Protein AF-A0A8J7PPL2-F1 (afdb_monomer)

Structure (mmCIF, N/CA/C/O backbone):
data_AF-A0A8J7PPL2-F1
#
_entry.id   AF-A0A8J7PPL2-F1
#
loop_
_atom_site.group_PDB
_atom_site.id
_atom_site.type_symbol
_atom_site.label_atom_id
_atom_site.label_alt_id
_atom_site.label_comp_id
_atom_site.label_asym_id
_atom_site.label_entity_id
_atom_site.label_seq_id
_atom_site.pdbx_PDB_ins_code
_atom_site.Cartn_x
_atom_site.Cartn_y
_atom_site.Cartn_z
_atom_site.occupancy
_atom_site.B_iso_or_equiv
_atom_site.auth_seq_id
_atom_site.auth_comp_id
_atom_site.auth_asym_id
_atom_site.auth_atom_id
_atom_site.pdbx_PDB_model_num
ATOM 1 N N . MET A 1 1 ? -1.731 50.097 10.998 1.00 39.66 1 MET A N 1
ATOM 2 C CA . MET A 1 1 ? -1.754 49.291 9.759 1.00 39.66 1 MET A CA 1
ATOM 3 C C . MET A 1 1 ? -0.751 48.169 9.920 1.00 39.66 1 MET A C 1
ATOM 5 O O . MET A 1 1 ? 0.443 48.421 9.910 1.00 39.66 1 MET A O 1
ATOM 9 N N . ASN A 1 2 ? -1.251 46.972 10.214 1.00 39.81 2 ASN A N 1
ATOM 10 C CA . ASN A 1 2 ? -0.456 45.777 10.461 1.00 39.81 2 ASN A CA 1
ATOM 11 C C . ASN A 1 2 ? -0.687 44.847 9.265 1.00 39.81 2 ASN A C 1
ATOM 13 O O . ASN A 1 2 ? -1.776 44.294 9.149 1.00 39.81 2 ASN A O 1
ATOM 17 N N . SER A 1 3 ? 0.290 44.729 8.367 1.00 39.91 3 SER A N 1
ATOM 18 C CA . SER A 1 3 ? 0.257 43.753 7.275 1.00 39.91 3 SER A CA 1
ATOM 19 C C . SER A 1 3 ? 1.580 42.994 7.260 1.00 39.91 3 SER A C 1
ATOM 21 O O . SER A 1 3 ? 2.599 43.520 6.823 1.00 39.91 3 SER A O 1
ATOM 23 N N . ALA A 1 4 ? 1.513 41.797 7.858 1.00 40.09 4 ALA A N 1
ATOM 24 C CA . ALA A 1 4 ? 2.283 40.568 7.616 1.00 40.09 4 ALA A CA 1
ATOM 25 C C . ALA A 1 4 ? 3.606 40.756 6.847 1.00 40.09 4 ALA A C 1
ATOM 27 O O . ALA A 1 4 ? 3.605 40.962 5.641 1.00 40.09 4 ALA A O 1
ATOM 28 N N . ARG A 1 5 ? 4.783 40.777 7.487 1.00 41.75 5 ARG A N 1
ATOM 29 C CA . ARG A 1 5 ? 5.524 39.616 8.033 1.00 41.75 5 ARG A CA 1
ATOM 30 C C . ARG A 1 5 ? 5.237 38.276 7.340 1.00 41.75 5 ARG A C 1
ATOM 32 O O . ARG A 1 5 ? 4.232 37.642 7.633 1.00 41.75 5 ARG A O 1
ATOM 39 N N . GLY A 1 6 ? 6.234 37.819 6.578 1.00 37.38 6 GLY A N 1
ATOM 40 C CA . GLY A 1 6 ? 6.634 36.410 6.537 1.00 37.38 6 GLY A CA 1
ATOM 41 C C . GLY A 1 6 ? 6.282 35.656 5.259 1.00 37.38 6 GLY A C 1
ATOM 42 O O . GLY A 1 6 ? 5.392 34.819 5.287 1.00 37.38 6 GLY A O 1
ATOM 43 N N . ALA A 1 7 ? 7.016 35.904 4.171 1.00 37.56 7 ALA A N 1
ATOM 44 C CA . ALA A 1 7 ? 7.013 35.042 2.981 1.00 37.56 7 ALA A CA 1
ATOM 45 C C . ALA A 1 7 ? 8.374 34.358 2.728 1.00 37.56 7 ALA A C 1
ATOM 47 O O . ALA A 1 7 ? 8.592 33.829 1.647 1.00 37.56 7 ALA A O 1
ATOM 48 N N . ASP A 1 8 ? 9.261 34.323 3.730 1.00 37.69 8 ASP A N 1
ATOM 49 C CA . ASP A 1 8 ? 10.591 33.695 3.645 1.00 37.69 8 ASP A CA 1
ATOM 50 C C . ASP A 1 8 ? 10.766 32.590 4.695 1.00 37.69 8 ASP A C 1
ATOM 52 O O . ASP A 1 8 ? 11.723 32.557 5.467 1.00 37.69 8 ASP A O 1
ATOM 56 N N . ALA A 1 9 ? 9.807 31.668 4.730 1.00 37.31 9 ALA A N 1
ATOM 57 C CA . ALA A 1 9 ? 9.949 30.395 5.419 1.00 37.31 9 ALA A CA 1
ATOM 58 C C . ALA A 1 9 ? 9.421 29.290 4.503 1.00 37.31 9 ALA A C 1
ATOM 60 O O . ALA A 1 9 ? 8.283 28.844 4.620 1.00 37.31 9 ALA A O 1
ATOM 61 N N . VAL A 1 10 ? 10.262 28.837 3.572 1.00 43.78 10 VAL A N 1
ATOM 62 C CA . VAL A 1 10 ? 10.145 27.467 3.063 1.00 43.78 10 VAL A CA 1
ATOM 63 C C . VAL A 1 10 ? 10.607 26.566 4.208 1.00 43.78 10 VAL A C 1
ATOM 65 O O . VAL A 1 10 ? 11.760 26.143 4.275 1.00 43.78 10 VAL A O 1
ATOM 68 N N . GLU A 1 11 ? 9.724 26.356 5.184 1.00 37.41 11 GLU A N 1
ATOM 69 C CA . GLU A 1 11 ? 9.880 25.254 6.121 1.00 37.41 11 GLU A CA 1
ATOM 70 C C . GLU A 1 11 ? 9.839 23.961 5.306 1.00 37.41 11 GLU A C 1
ATOM 72 O O . GLU A 1 11 ? 9.004 23.791 4.419 1.00 37.41 11 GLU A O 1
ATOM 77 N N . ILE A 1 12 ? 10.748 23.035 5.593 1.00 42.28 12 ILE A N 1
ATOM 78 C CA . ILE A 1 12 ? 10.689 21.678 5.053 1.00 42.28 12 ILE A CA 1
ATOM 79 C C . ILE A 1 12 ? 9.478 20.983 5.699 1.00 42.28 12 ILE A C 1
ATOM 81 O O . ILE A 1 12 ? 9.613 20.235 6.663 1.00 42.28 12 ILE A O 1
ATOM 85 N N . VAL A 1 13 ? 8.283 21.249 5.175 1.00 41.56 13 VAL A N 1
ATOM 86 C CA . VAL A 1 13 ? 7.045 20.519 5.451 1.00 41.56 13 VAL A CA 1
ATOM 87 C C . VAL A 1 13 ? 6.740 19.731 4.189 1.00 41.56 13 VAL A C 1
ATOM 89 O O . VAL A 1 13 ? 6.076 20.222 3.289 1.00 41.56 13 VAL A O 1
ATOM 92 N N . GLY A 1 14 ? 7.284 18.515 4.103 1.00 54.19 14 GLY A N 1
ATOM 93 C CA . GLY A 1 14 ? 6.984 17.584 3.016 1.00 54.19 14 GLY A CA 1
ATOM 94 C C . GLY A 1 14 ? 5.521 17.139 3.090 1.00 54.19 14 GLY A C 1
ATOM 95 O O . GLY A 1 14 ? 5.236 16.138 3.748 1.00 54.19 14 GLY A O 1
ATOM 96 N N . GLY A 1 15 ? 4.602 17.907 2.511 1.00 80.12 15 GLY A N 1
ATOM 97 C CA . GLY A 1 15 ? 3.158 17.763 2.680 1.00 80.12 15 GLY A CA 1
ATOM 98 C C . GLY A 1 15 ? 2.585 16.503 2.024 1.00 80.12 15 GLY A C 1
ATOM 99 O O . GLY A 1 15 ? 3.222 15.842 1.199 1.00 80.12 15 GLY A O 1
ATOM 100 N N . ALA A 1 16 ? 1.335 16.171 2.359 1.00 88.81 16 ALA A N 1
ATOM 101 C CA . ALA A 1 16 ? 0.633 15.040 1.752 1.00 88.81 16 ALA A CA 1
ATOM 102 C C . ALA A 1 16 ? 0.571 15.137 0.221 1.00 88.81 16 ALA A C 1
ATOM 104 O O . ALA A 1 16 ? 0.745 14.131 -0.463 1.00 88.81 16 ALA A O 1
ATOM 105 N N . ASP A 1 17 ? 0.381 16.339 -0.325 1.00 90.75 17 ASP A N 1
ATOM 106 C CA . ASP A 1 17 ? 0.340 16.566 -1.770 1.00 90.75 17 ASP A CA 1
ATOM 107 C C . ASP A 1 17 ? 1.662 16.215 -2.462 1.00 90.75 17 ASP A C 1
ATOM 109 O O . ASP A 1 17 ? 1.660 15.539 -3.490 1.00 9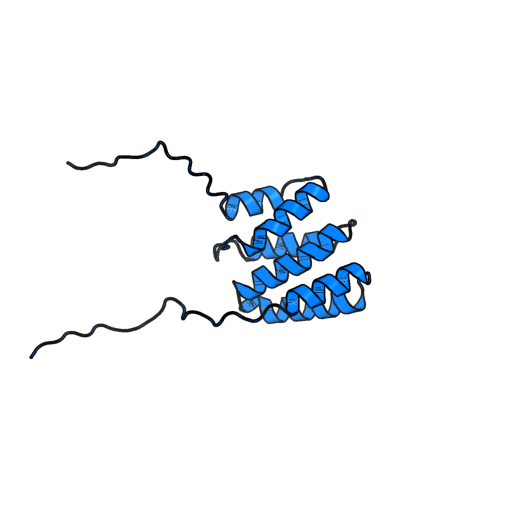0.75 17 ASP A O 1
ATOM 113 N N . GLU A 1 18 ? 2.792 16.608 -1.881 1.00 92.19 18 GLU A N 1
ATOM 114 C CA . GLU A 1 18 ? 4.125 16.341 -2.431 1.00 92.19 18 GLU A CA 1
ATOM 115 C C . GLU A 1 18 ? 4.464 14.855 -2.363 1.00 92.19 18 GLU A C 1
ATOM 117 O O . GLU A 1 18 ? 4.981 14.286 -3.327 1.00 92.19 18 GLU A O 1
ATOM 122 N N . LEU A 1 19 ? 4.118 14.197 -1.252 1.00 93.94 19 LEU A N 1
ATOM 123 C CA . LEU A 1 19 ? 4.292 12.755 -1.119 1.00 93.94 19 LEU A CA 1
ATOM 124 C C . LEU A 1 19 ? 3.447 11.994 -2.148 1.00 93.94 19 LEU A C 1
ATOM 126 O O . LEU A 1 19 ? 3.948 11.066 -2.785 1.00 93.94 19 LEU A O 1
ATOM 130 N N . LEU A 1 20 ? 2.183 12.381 -2.337 1.00 95.00 20 LEU A N 1
ATOM 131 C CA . LEU A 1 20 ? 1.298 11.752 -3.320 1.00 95.00 20 LEU A CA 1
ATOM 132 C C . LEU A 1 20 ? 1.758 12.017 -4.754 1.00 95.00 20 LEU A C 1
ATOM 134 O O . LEU A 1 20 ? 1.716 11.107 -5.581 1.00 95.00 20 LEU A O 1
ATOM 138 N N . HIS A 1 21 ? 2.246 13.224 -5.042 1.00 95.50 21 HIS A N 1
ATOM 139 C CA . HIS A 1 21 ? 2.845 13.550 -6.331 1.00 95.50 21 HIS A CA 1
ATOM 140 C C . HIS A 1 21 ? 4.079 12.677 -6.603 1.00 95.50 21 HIS A C 1
ATOM 142 O O . HIS A 1 21 ? 4.184 12.067 -7.668 1.00 95.50 21 HIS A O 1
ATOM 148 N N . ALA A 1 22 ? 4.967 12.526 -5.616 1.00 95.75 22 ALA A N 1
ATOM 149 C CA . ALA A 1 22 ? 6.145 11.670 -5.723 1.00 95.75 22 ALA A CA 1
ATOM 150 C C . ALA A 1 22 ? 5.788 10.182 -5.889 1.00 95.75 22 ALA A C 1
ATOM 152 O O . ALA A 1 22 ? 6.439 9.485 -6.662 1.00 95.75 22 ALA A O 1
ATOM 153 N N . LEU A 1 23 ? 4.743 9.691 -5.211 1.00 95.62 23 LEU A N 1
ATOM 154 C CA . LEU A 1 23 ? 4.236 8.319 -5.373 1.00 95.62 23 LEU A CA 1
ATOM 155 C C . LEU A 1 23 ? 3.586 8.079 -6.744 1.00 95.62 23 LEU A C 1
ATOM 157 O O . LEU A 1 23 ? 3.549 6.942 -7.225 1.00 95.62 23 LEU A O 1
ATOM 161 N N . ALA A 1 24 ? 3.044 9.119 -7.375 1.00 96.44 24 ALA A N 1
ATOM 162 C CA . ALA A 1 24 ? 2.479 9.024 -8.715 1.00 96.44 24 ALA A CA 1
ATOM 163 C C . ALA A 1 24 ? 3.565 8.967 -9.803 1.00 96.44 24 ALA A C 1
ATOM 165 O O . ALA A 1 24 ? 3.345 8.333 -10.836 1.00 96.44 24 ALA A O 1
ATOM 166 N N . ALA A 1 25 ? 4.721 9.591 -9.565 1.00 94.81 25 ALA A N 1
ATOM 167 C CA . ALA A 1 25 ? 5.814 9.679 -10.525 1.00 94.81 25 ALA A CA 1
ATOM 168 C C . ALA A 1 25 ? 6.558 8.338 -10.726 1.00 94.81 25 ALA A C 1
ATOM 170 O O .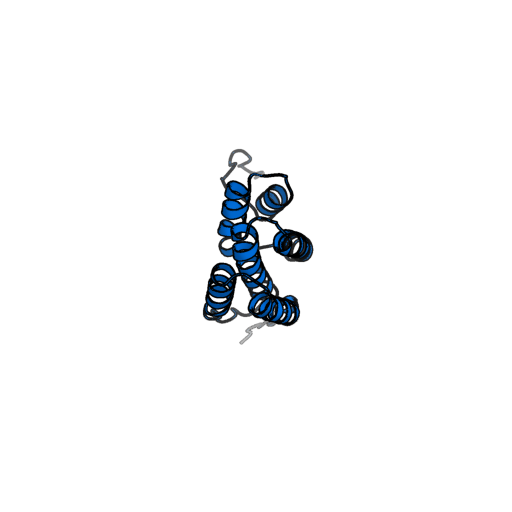 ALA A 1 25 ? 6.676 7.540 -9.792 1.00 94.81 25 ALA A O 1
ATOM 171 N N . PRO A 1 26 ? 7.113 8.077 -11.928 1.00 92.12 26 PRO A N 1
ATOM 172 C CA . PRO A 1 26 ? 8.013 6.950 -12.145 1.00 92.12 26 PRO A CA 1
ATOM 173 C C . PRO A 1 26 ? 9.261 7.060 -11.261 1.00 92.12 26 PRO A C 1
ATOM 175 O O . PRO A 1 26 ? 9.956 8.075 -11.266 1.00 92.12 26 PRO A O 1
ATOM 178 N N . ALA A 1 27 ? 9.572 5.993 -10.532 1.00 92.94 27 ALA A N 1
ATOM 179 C CA . ALA A 1 27 ? 10.723 5.926 -9.643 1.00 92.94 27 ALA A CA 1
ATOM 180 C C . ALA A 1 27 ? 11.337 4.523 -9.654 1.00 92.94 27 ALA A C 1
ATOM 182 O O . ALA A 1 27 ? 10.696 3.536 -10.021 1.00 92.94 27 ALA A O 1
ATOM 183 N N . THR A 1 28 ? 12.587 4.411 -9.201 1.00 97.12 28 THR A N 1
ATOM 184 C CA . THR A 1 28 ? 13.154 3.097 -8.881 1.00 97.12 28 THR A CA 1
ATOM 185 C C . THR A 1 28 ? 12.350 2.460 -7.750 1.00 97.12 28 THR A C 1
ATOM 187 O O . THR A 1 28 ? 11.861 3.152 -6.853 1.00 97.12 28 THR A O 1
ATOM 190 N N . TRP A 1 29 ? 12.234 1.131 -7.740 1.00 97.38 29 TRP A N 1
ATOM 191 C CA . TRP A 1 29 ? 11.447 0.445 -6.711 1.00 97.38 29 TRP A CA 1
ATOM 192 C C . TRP A 1 29 ? 11.970 0.728 -5.290 1.00 97.38 29 TRP A C 1
ATOM 194 O O . TRP A 1 29 ? 11.188 0.752 -4.343 1.00 97.38 29 TRP A O 1
ATOM 204 N N . GLN A 1 30 ? 13.274 0.979 -5.125 1.00 98.06 30 GLN A N 1
ATOM 205 C CA . GLN A 1 30 ? 13.882 1.345 -3.844 1.00 98.06 30 GLN A CA 1
ATOM 206 C C . GLN A 1 30 ? 13.403 2.716 -3.366 1.00 98.06 30 GLN A C 1
ATOM 208 O O . GLN A 1 30 ? 13.064 2.874 -2.193 1.00 98.06 30 GLN A O 1
ATOM 213 N N . LEU A 1 31 ? 13.384 3.709 -4.261 1.00 96.62 31 LEU A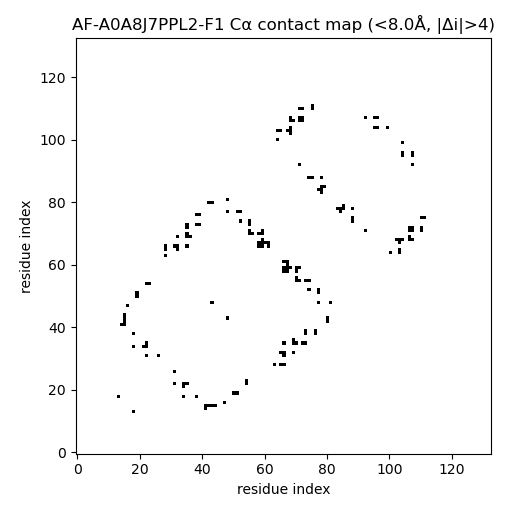 N 1
ATOM 214 C CA . LEU A 1 31 ? 12.874 5.038 -3.940 1.00 96.62 31 LEU A CA 1
ATOM 215 C C . LEU A 1 31 ? 11.374 4.972 -3.649 1.00 96.62 31 LEU A C 1
ATOM 217 O O . LEU A 1 31 ? 10.925 5.524 -2.649 1.00 96.62 31 LEU A O 1
ATOM 221 N N . HIS A 1 32 ? 10.628 4.209 -4.447 1.00 97.56 32 HIS A N 1
ATOM 222 C CA . HIS A 1 32 ? 9.195 4.002 -4.255 1.00 97.56 32 HIS A CA 1
ATOM 223 C C . HIS A 1 32 ? 8.868 3.420 -2.874 1.00 97.56 32 HIS A C 1
ATOM 225 O O . HIS A 1 32 ? 8.012 3.930 -2.155 1.00 97.56 32 HIS A O 1
ATOM 231 N N . VAL A 1 33 ? 9.621 2.405 -2.436 1.00 97.44 33 VAL A N 1
ATOM 232 C CA . VAL A 1 33 ? 9.501 1.849 -1.078 1.00 97.44 33 VAL A CA 1
ATOM 233 C C . VAL A 1 33 ? 9.789 2.903 -0.007 1.00 97.44 33 VAL A C 1
ATOM 235 O O . VAL A 1 33 ? 9.055 2.973 0.976 1.00 97.44 33 VAL A O 1
ATOM 238 N N . LYS A 1 34 ? 10.818 3.742 -0.183 1.00 96.44 34 LYS A N 1
ATOM 239 C CA . LYS A 1 34 ? 11.123 4.826 0.768 1.00 96.44 34 LYS A CA 1
ATOM 240 C C . LYS A 1 34 ? 9.987 5.846 0.865 1.00 96.44 34 LYS A C 1
ATOM 242 O O . LYS A 1 34 ? 9.740 6.358 1.951 1.00 96.44 34 LYS A O 1
ATOM 247 N N . LEU A 1 35 ? 9.289 6.131 -0.234 1.00 96.12 35 LEU A N 1
ATOM 248 C CA . LEU A 1 35 ? 8.112 7.003 -0.223 1.00 96.12 35 LEU A CA 1
ATOM 249 C C . LEU A 1 35 ? 6.954 6.352 0.546 1.00 96.12 35 LEU A C 1
ATOM 251 O O . LEU A 1 35 ? 6.417 6.961 1.468 1.00 96.12 35 LEU A O 1
ATOM 255 N N . LEU A 1 36 ? 6.637 5.085 0.261 1.00 96.12 36 LEU A N 1
ATOM 256 C CA . LEU A 1 36 ? 5.600 4.337 0.989 1.00 96.12 36 LEU A CA 1
ATOM 257 C C . LEU A 1 36 ? 5.894 4.236 2.496 1.00 96.12 36 LEU A C 1
ATOM 259 O O . LEU A 1 36 ? 4.980 4.278 3.315 1.00 96.12 36 LEU A O 1
ATOM 263 N N . GLN A 1 37 ? 7.169 4.142 2.880 1.00 94.69 37 GLN A N 1
ATOM 264 C CA . GLN A 1 37 ? 7.605 4.129 4.280 1.00 94.69 37 GLN A CA 1
ATOM 265 C C . GLN A 1 37 ? 7.300 5.423 5.036 1.00 94.69 37 GLN A C 1
ATOM 267 O O . GLN A 1 37 ? 7.172 5.376 6.259 1.00 94.69 37 GLN A O 1
ATOM 272 N N . LYS A 1 38 ? 7.178 6.557 4.336 1.00 94.19 38 LYS A N 1
ATOM 273 C CA . LYS A 1 38 ? 6.845 7.850 4.945 1.00 94.19 38 LYS A CA 1
ATOM 274 C C . LYS A 1 38 ? 5.350 8.009 5.227 1.00 94.19 38 LYS A C 1
ATOM 276 O O . LYS A 1 38 ? 5.010 8.770 6.125 1.00 94.19 38 LYS A O 1
ATOM 281 N N . LEU A 1 39 ? 4.473 7.271 4.531 1.00 92.31 39 LEU A N 1
ATOM 282 C CA . LEU A 1 39 ? 3.011 7.398 4.660 1.00 92.31 39 LEU A CA 1
ATOM 283 C C . LEU A 1 39 ? 2.492 7.393 6.109 1.00 92.31 39 LEU A C 1
ATOM 285 O O . LEU A 1 39 ? 1.666 8.243 6.422 1.00 92.31 39 LEU A O 1
ATOM 289 N N . PRO A 1 40 ? 2.955 6.516 7.025 1.00 91.50 40 PRO A N 1
ATOM 290 C CA . PRO A 1 40 ? 2.429 6.491 8.391 1.00 91.50 40 PRO A CA 1
ATOM 291 C C . PRO A 1 40 ? 2.687 7.764 9.207 1.00 91.50 40 PRO A C 1
ATOM 293 O O . PRO A 1 40 ? 2.061 7.928 10.248 1.00 91.50 40 PRO A O 1
ATOM 296 N N . ALA A 1 41 ? 3.621 8.618 8.779 1.00 89.50 41 ALA A N 1
ATOM 297 C CA . ALA A 1 41 ? 3.958 9.875 9.445 1.00 89.50 41 ALA A CA 1
ATOM 298 C C . ALA A 1 41 ? 3.255 11.094 8.820 1.00 89.50 41 ALA A C 1
ATOM 300 O O . ALA A 1 41 ? 3.506 12.215 9.252 1.00 89.50 41 ALA A O 1
ATOM 301 N N . VAL A 1 42 ? 2.414 10.892 7.799 1.00 89.50 42 VAL A N 1
ATOM 302 C CA . VAL A 1 42 ? 1.764 11.971 7.049 1.00 89.50 42 VAL A CA 1
ATOM 303 C C . VAL A 1 42 ? 0.252 11.880 7.214 1.00 89.50 42 VAL A C 1
ATOM 305 O O . VAL A 1 42 ? -0.359 10.845 6.940 1.00 89.50 42 VAL A O 1
ATOM 308 N N . GLU A 1 43 ? -0.356 12.978 7.651 1.00 91.94 43 GLU A N 1
ATOM 309 C CA . GLU A 1 43 ? -1.807 13.135 7.655 1.00 91.94 43 GLU A CA 1
ATOM 310 C C . GLU A 1 43 ? -2.287 13.432 6.235 1.00 91.94 43 GLU A C 1
ATOM 312 O O . GLU A 1 43 ? -1.818 14.365 5.582 1.00 91.94 43 GLU A O 1
ATOM 317 N N . ILE A 1 44 ? -3.191 12.602 5.728 1.00 92.19 44 ILE A N 1
ATOM 318 C CA . ILE A 1 44 ? -3.718 12.713 4.376 1.00 92.19 44 ILE A CA 1
ATOM 319 C C . ILE A 1 44 ? -4.981 13.577 4.437 1.00 92.19 44 ILE A C 1
ATOM 321 O O . ILE A 1 44 ? -5.906 13.250 5.176 1.00 92.19 44 ILE A O 1
ATOM 325 N N . PRO A 1 45 ? -5.079 14.662 3.652 1.00 90.44 45 PRO A N 1
ATOM 326 C CA . PRO A 1 45 ? -6.307 15.435 3.561 1.00 90.44 45 PRO A CA 1
ATOM 327 C C . PRO A 1 45 ? -7.462 14.583 3.031 1.00 90.44 45 PRO A C 1
ATOM 329 O O . PRO A 1 45 ? -7.289 13.797 2.097 1.00 90.44 45 PRO A O 1
ATOM 332 N N . GLY A 1 46 ? -8.673 14.796 3.554 1.00 90.94 46 GLY A N 1
ATOM 333 C CA . GLY A 1 46 ? -9.863 14.049 3.131 1.00 90.94 46 GLY A CA 1
ATOM 334 C C . GLY A 1 46 ? -10.135 14.100 1.623 1.00 90.94 46 GLY A C 1
ATOM 335 O O . GLY A 1 46 ? -10.545 13.098 1.055 1.00 90.94 46 GLY A O 1
ATOM 336 N N . GLY A 1 47 ? -9.823 15.212 0.945 1.00 92.12 47 GLY A N 1
ATOM 337 C CA . GLY A 1 47 ? -9.946 15.337 -0.518 1.00 92.12 47 GLY A CA 1
ATOM 338 C C . GLY A 1 47 ? -8.888 14.573 -1.333 1.00 92.12 47 GLY A C 1
ATOM 339 O O . GLY A 1 47 ? -8.901 14.620 -2.562 1.00 92.12 47 GLY A O 1
ATOM 340 N N . ARG A 1 48 ? -7.937 13.903 -0.671 1.00 94.50 48 ARG A N 1
ATOM 341 C CA . ARG A 1 48 ? -6.851 13.130 -1.293 1.00 94.50 48 ARG A CA 1
ATOM 342 C C . ARG A 1 48 ? -6.907 11.635 -0.981 1.00 94.50 48 ARG A C 1
ATOM 344 O O . ARG A 1 48 ? -6.115 10.881 -1.551 1.00 94.50 48 ARG A O 1
ATOM 351 N N . LYS A 1 49 ? -7.833 11.179 -0.133 1.00 95.75 49 LYS A N 1
ATOM 352 C CA . LYS A 1 49 ? -7.928 9.769 0.282 1.00 95.75 49 LYS A CA 1
ATOM 353 C C . LYS A 1 49 ? -8.131 8.819 -0.904 1.00 95.75 49 LYS A C 1
ATOM 355 O O . LYS A 1 49 ? -7.459 7.795 -0.986 1.00 95.75 49 LYS A O 1
ATOM 360 N N . GLU A 1 50 ? -8.940 9.195 -1.895 1.00 97.50 50 GLU A N 1
ATOM 361 C CA . GLU A 1 50 ? -9.161 8.389 -3.102 1.00 97.50 50 GLU A CA 1
ATOM 362 C C . GLU A 1 50 ? -7.936 8.373 -4.024 1.00 97.50 50 GLU A C 1
ATOM 364 O O . G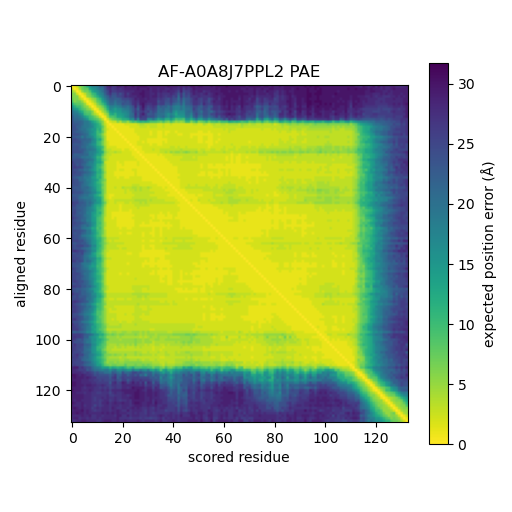LU A 1 50 ? -7.707 7.393 -4.733 1.00 97.50 50 GLU A O 1
ATOM 369 N N . VAL A 1 51 ? -7.137 9.447 -4.030 1.00 97.56 51 VAL A N 1
ATOM 370 C CA . VAL A 1 51 ? -5.872 9.491 -4.781 1.00 97.56 51 VAL A CA 1
ATOM 371 C C . VAL A 1 51 ? -4.891 8.496 -4.176 1.00 97.56 51 VAL A C 1
ATOM 373 O O . VAL A 1 51 ? -4.357 7.657 -4.900 1.00 97.56 51 VAL A O 1
ATOM 376 N N . LEU A 1 52 ? -4.705 8.547 -2.853 1.00 97.69 52 LEU A N 1
ATOM 377 C CA . LEU A 1 52 ? -3.862 7.590 -2.143 1.00 97.69 52 LEU A CA 1
ATOM 378 C C . LEU A 1 52 ? -4.353 6.155 -2.364 1.00 97.69 52 LEU A C 1
ATOM 380 O O . LEU A 1 52 ? -3.551 5.286 -2.696 1.00 97.69 52 LEU A O 1
ATOM 384 N N . HIS A 1 53 ? -5.662 5.918 -2.252 1.00 98.38 53 HIS A N 1
ATOM 385 C CA . HIS A 1 53 ? -6.251 4.604 -2.487 1.00 98.38 53 HIS A CA 1
ATOM 386 C C . HIS A 1 53 ? -5.884 4.044 -3.868 1.00 98.38 53 HIS A C 1
ATOM 388 O O . HIS A 1 53 ? -5.342 2.944 -3.966 1.00 98.38 53 HIS A O 1
ATOM 394 N N . ARG A 1 54 ? -6.086 4.823 -4.941 1.00 98.38 54 ARG A N 1
ATOM 395 C CA . ARG A 1 54 ? -5.745 4.392 -6.308 1.00 98.38 54 ARG A CA 1
ATOM 396 C C . ARG A 1 54 ? -4.257 4.085 -6.481 1.00 98.38 54 ARG A C 1
ATOM 398 O O . ARG A 1 54 ? -3.919 3.105 -7.143 1.00 98.38 54 ARG A O 1
ATOM 405 N N . LEU A 1 55 ? -3.374 4.895 -5.892 1.00 98.19 55 LEU A N 1
ATOM 406 C CA . LEU A 1 55 ? -1.927 4.658 -5.941 1.00 98.19 55 LEU A CA 1
ATOM 407 C C . LEU A 1 55 ? -1.551 3.346 -5.241 1.00 98.19 55 LEU A C 1
ATOM 409 O O . LEU A 1 55 ? -0.806 2.546 -5.801 1.00 98.19 55 LEU A O 1
ATOM 413 N N . LEU A 1 56 ? -2.119 3.083 -4.063 1.00 98.25 56 LEU A N 1
ATOM 414 C CA . LEU A 1 56 ? -1.863 1.851 -3.317 1.00 98.25 56 LEU A CA 1
ATOM 415 C C . LEU A 1 56 ? -2.390 0.614 -4.051 1.00 98.25 56 LEU A C 1
ATOM 417 O O . LEU A 1 56 ? -1.693 -0.396 -4.109 1.00 98.25 56 LEU A O 1
ATOM 421 N N . MET A 1 57 ? -3.572 0.703 -4.666 1.00 98.12 57 MET A N 1
ATOM 422 C CA . MET A 1 57 ? -4.132 -0.384 -5.476 1.00 98.12 57 MET A CA 1
ATOM 423 C C . MET A 1 57 ? -3.263 -0.701 -6.696 1.00 98.12 57 MET A C 1
ATOM 425 O O . MET A 1 57 ? -3.010 -1.870 -6.977 1.00 98.12 57 MET A O 1
ATOM 429 N N . ARG A 1 58 ? -2.729 0.322 -7.379 1.00 97.69 58 ARG A N 1
ATOM 430 C CA . ARG A 1 58 ? -1.727 0.137 -8.443 1.00 97.69 58 ARG A CA 1
ATOM 431 C C . ARG A 1 58 ? -0.483 -0.580 -7.910 1.00 97.69 58 ARG A C 1
ATOM 433 O O . ARG A 1 58 ? 0.028 -1.501 -8.548 1.00 97.69 58 ARG A O 1
ATOM 440 N N . ASP A 1 59 ? 0.001 -0.175 -6.739 1.00 97.69 59 ASP A N 1
ATOM 441 C CA . ASP A 1 59 ? 1.230 -0.711 -6.153 1.00 97.69 59 ASP A CA 1
ATOM 442 C C . ASP A 1 59 ? 1.094 -2.176 -5.695 1.00 97.69 59 ASP A C 1
ATOM 444 O O . ASP A 1 59 ? 2.097 -2.893 -5.658 1.00 97.69 59 ASP A O 1
ATOM 448 N N . LEU A 1 60 ? -0.124 -2.665 -5.425 1.00 97.00 60 LEU A N 1
ATOM 449 C CA . LEU A 1 60 ? -0.388 -4.090 -5.174 1.00 97.00 60 LEU A CA 1
ATOM 450 C C . LEU A 1 60 ? -0.121 -4.981 -6.393 1.00 97.00 60 LEU A C 1
ATOM 452 O O . LEU A 1 60 ? 0.140 -6.167 -6.226 1.00 97.00 60 LEU A O 1
ATOM 456 N N . SER A 1 61 ? -0.140 -4.442 -7.612 1.00 95.88 61 SER A N 1
ATOM 457 C CA . SER A 1 61 ? 0.208 -5.190 -8.830 1.00 95.88 61 SER A CA 1
ATOM 458 C C . SER A 1 61 ? 1.673 -5.017 -9.244 1.00 95.88 61 SER A C 1
ATOM 460 O O . SER A 1 61 ? 2.089 -5.517 -10.288 1.00 95.88 61 SER A O 1
ATOM 462 N N . HIS A 1 62 ? 2.487 -4.325 -8.441 1.00 96.94 62 HIS A N 1
ATOM 463 C CA . HIS A 1 62 ? 3.875 -4.046 -8.788 1.00 96.94 62 HIS A CA 1
ATOM 464 C C . HIS A 1 62 ? 4.723 -5.341 -8.837 1.00 96.94 62 HIS A C 1
ATOM 466 O O . HIS A 1 62 ? 4.627 -6.178 -7.928 1.00 96.94 62 HIS A O 1
ATOM 472 N N . PRO A 1 63 ? 5.624 -5.521 -9.829 1.00 95.50 63 PRO A N 1
ATOM 473 C CA . PRO A 1 63 ? 6.420 -6.750 -9.969 1.00 95.50 63 PRO A CA 1
ATOM 474 C C . PRO A 1 63 ? 7.339 -7.001 -8.765 1.00 95.50 63 PRO A C 1
ATOM 476 O O . PRO A 1 63 ? 7.544 -8.138 -8.333 1.00 95.50 63 PRO A O 1
ATOM 479 N N . ASN A 1 64 ? 7.862 -5.931 -8.163 1.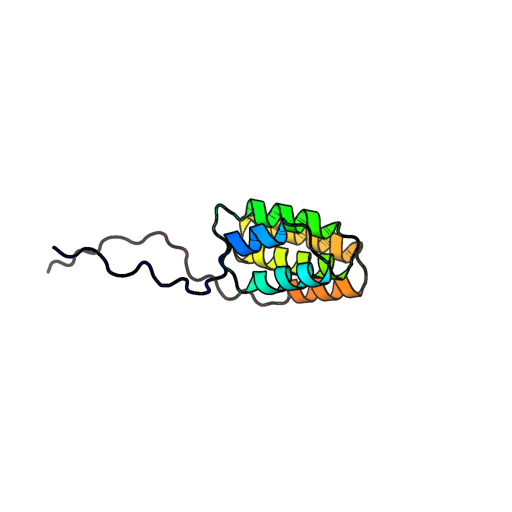00 96.50 64 ASN A N 1
ATOM 480 C CA . ASN A 1 64 ? 8.699 -6.022 -6.971 1.00 96.50 64 ASN A CA 1
ATOM 481 C C . ASN A 1 64 ? 7.871 -6.265 -5.692 1.00 96.50 64 ASN A C 1
ATOM 483 O O . ASN A 1 64 ? 7.066 -5.425 -5.292 1.00 96.50 64 ASN A O 1
ATOM 487 N N . LYS A 1 65 ? 8.149 -7.377 -5.000 1.00 95.00 65 LYS A N 1
ATOM 488 C CA . LYS A 1 65 ? 7.476 -7.782 -3.752 1.00 95.00 65 LYS A CA 1
ATOM 489 C C . LYS A 1 65 ? 7.609 -6.784 -2.595 1.00 95.00 65 LYS A C 1
ATOM 491 O O . LYS A 1 65 ? 6.734 -6.747 -1.737 1.00 95.00 65 LYS A O 1
ATOM 496 N N . PHE A 1 66 ? 8.684 -5.994 -2.538 1.00 95.50 66 PHE A N 1
ATOM 497 C CA . PHE A 1 66 ? 8.864 -5.002 -1.476 1.00 95.50 66 PHE A CA 1
ATOM 498 C C . PHE A 1 66 ? 7.900 -3.832 -1.644 1.00 95.50 66 PHE A C 1
ATOM 500 O O . PHE A 1 66 ? 7.345 -3.375 -0.650 1.00 95.50 66 PHE A O 1
ATOM 507 N N . VAL A 1 67 ? 7.644 -3.405 -2.884 1.00 97.19 67 VAL A N 1
ATOM 508 C CA . VAL A 1 67 ? 6.623 -2.389 -3.172 1.00 97.19 67 VAL A CA 1
ATOM 509 C C . VAL A 1 67 ? 5.255 -2.890 -2.718 1.00 97.19 67 VAL A C 1
ATOM 511 O O . VAL A 1 67 ? 4.626 -2.231 -1.896 1.00 97.19 67 VAL A O 1
ATOM 514 N N . ARG A 1 68 ? 4.858 -4.107 -3.118 1.00 97.44 68 ARG A N 1
ATOM 515 C CA . ARG A 1 68 ? 3.584 -4.706 -2.680 1.00 97.44 68 ARG A CA 1
ATOM 516 C C . ARG A 1 68 ? 3.473 -4.797 -1.158 1.00 97.44 68 ARG A C 1
ATOM 518 O O . ARG A 1 68 ? 2.481 -4.369 -0.579 1.00 97.44 68 ARG A O 1
ATOM 525 N N . ALA A 1 69 ? 4.516 -5.289 -0.483 1.00 95.25 69 ALA A N 1
ATOM 526 C CA . ALA A 1 69 ? 4.544 -5.398 0.977 1.00 95.25 69 ALA A CA 1
ATOM 527 C C . ALA A 1 69 ? 4.323 -4.049 1.685 1.00 95.25 69 ALA A C 1
ATOM 529 O O . ALA A 1 69 ? 3.649 -4.002 2.715 1.00 95.25 69 ALA A O 1
ATOM 530 N N . TRP A 1 70 ? 4.888 -2.963 1.154 1.00 95.94 70 TRP A N 1
ATOM 531 C CA . TRP A 1 70 ? 4.705 -1.621 1.708 1.00 95.94 70 TRP A CA 1
ATOM 532 C C . TRP A 1 70 ? 3.389 -0.967 1.281 1.00 95.94 70 TRP A C 1
ATOM 534 O O . TRP A 1 70 ? 2.835 -0.210 2.074 1.00 95.94 70 TRP A O 1
ATOM 544 N N . ALA A 1 71 ? 2.830 -1.325 0.124 1.00 97.44 71 ALA A N 1
ATOM 545 C CA . ALA A 1 71 ? 1.494 -0.901 -0.290 1.00 97.44 71 ALA A CA 1
ATOM 546 C C . ALA A 1 71 ? 0.412 -1.414 0.677 1.00 97.44 71 ALA A C 1
ATOM 548 O O . ALA A 1 71 ? -0.439 -0.639 1.105 1.00 97.44 71 ALA A O 1
ATOM 549 N N . TYR A 1 72 ? 0.509 -2.665 1.150 1.00 97.25 72 TYR A N 1
ATOM 550 C CA . TYR A 1 72 ? -0.356 -3.151 2.238 1.00 97.25 72 TYR A CA 1
ATOM 551 C C . TYR A 1 72 ? -0.210 -2.316 3.521 1.00 97.25 72 TYR A C 1
ATOM 553 O O . TYR A 1 72 ? -1.195 -2.045 4.204 1.00 97.25 72 TYR A O 1
ATOM 561 N N . GLY A 1 73 ? 1.007 -1.870 3.848 1.00 95.12 73 GLY A N 1
ATOM 562 C CA . GLY A 1 73 ? 1.235 -0.942 4.959 1.00 95.12 73 GLY A CA 1
ATOM 563 C C . GLY A 1 73 ? 0.537 0.405 4.750 1.00 95.12 73 GLY A C 1
ATOM 564 O O . GLY A 1 73 ? -0.100 0.906 5.672 1.00 95.12 73 GLY A O 1
ATOM 565 N N . GLY A 1 74 ? 0.599 0.949 3.534 1.00 96.00 74 GLY A N 1
ATOM 566 C CA . GLY A 1 74 ? -0.118 2.167 3.159 1.00 96.00 74 GLY A CA 1
ATOM 567 C C . GLY A 1 74 ? -1.639 2.016 3.236 1.00 96.00 74 GLY A C 1
ATOM 568 O O . GLY A 1 74 ? -2.309 2.926 3.711 1.00 96.00 74 GLY A O 1
ATOM 569 N N . LEU A 1 75 ? -2.192 0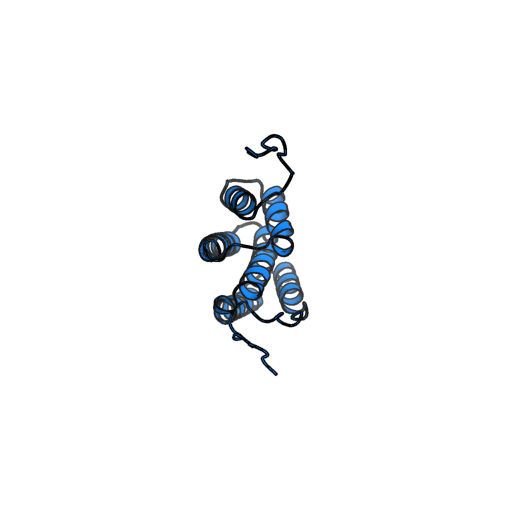.856 2.860 1.00 97.25 75 LEU A N 1
ATOM 570 C CA . LEU A 1 75 ? -3.629 0.576 2.988 1.00 97.25 75 LEU A CA 1
ATOM 571 C C . LEU A 1 75 ? -4.079 0.520 4.452 1.00 97.25 75 LEU A C 1
ATOM 573 O O . LEU A 1 75 ? -5.155 1.013 4.777 1.00 97.25 75 LEU A O 1
ATOM 577 N N . ALA A 1 76 ? -3.244 -0.012 5.352 1.00 95.56 76 ALA A N 1
ATOM 578 C CA . ALA A 1 76 ? -3.515 0.071 6.788 1.00 95.56 76 ALA A CA 1
ATOM 579 C C . ALA A 1 76 ? -3.537 1.530 7.276 1.00 95.56 76 ALA A C 1
ATOM 581 O O . ALA A 1 76 ? -4.413 1.894 8.055 1.00 95.56 76 ALA A O 1
ATOM 582 N N . THR A 1 77 ? -2.613 2.374 6.800 1.00 94.50 77 THR A N 1
ATOM 583 C CA . THR A 1 77 ? -2.620 3.815 7.100 1.00 94.50 77 THR A CA 1
ATOM 584 C C . THR A 1 77 ? -3.877 4.500 6.561 1.00 94.50 77 THR A C 1
ATOM 586 O O . THR A 1 77 ? -4.492 5.273 7.290 1.00 94.50 77 THR A O 1
ATOM 589 N N . LEU A 1 78 ? -4.297 4.182 5.332 1.00 96.12 78 LEU A N 1
ATOM 590 C CA . LEU A 1 78 ? -5.519 4.719 4.730 1.00 96.12 78 LEU A CA 1
ATOM 591 C C . LEU A 1 78 ? -6.754 4.360 5.567 1.00 96.12 78 LEU A C 1
ATOM 593 O O . LEU A 1 78 ? -7.480 5.257 5.978 1.00 96.12 78 LEU A O 1
ATOM 597 N N . ALA A 1 79 ? -6.957 3.077 5.877 1.00 96.06 79 ALA A N 1
ATOM 598 C CA . ALA A 1 79 ? -8.089 2.624 6.689 1.00 96.06 79 ALA A CA 1
ATOM 599 C C . ALA A 1 79 ? -8.064 3.186 8.119 1.00 96.06 79 ALA A C 1
ATOM 601 O O . ALA A 1 79 ? -9.113 3.367 8.732 1.00 96.06 79 ALA A O 1
ATOM 602 N N . HIS A 1 80 ? -6.875 3.476 8.655 1.00 93.00 80 HIS A N 1
ATOM 603 C CA . HIS A 1 80 ? -6.741 4.105 9.965 1.00 93.00 80 HIS A CA 1
ATOM 604 C C . HIS A 1 80 ? -7.205 5.567 9.965 1.00 93.00 80 HIS A C 1
ATOM 606 O O . HIS A 1 80 ? -7.885 5.982 10.900 1.00 93.00 80 HIS A O 1
ATOM 612 N N . GLN A 1 81 ? -6.849 6.338 8.932 1.00 94.25 81 GLN A N 1
ATOM 613 C CA . GLN A 1 81 ? -7.252 7.744 8.808 1.00 94.25 81 GLN A CA 1
ATOM 614 C C . GLN A 1 81 ? -8.700 7.893 8.304 1.00 94.25 81 GLN A C 1
ATOM 616 O O . GLN A 1 81 ? -9.382 8.848 8.668 1.00 94.25 81 GLN A O 1
ATOM 621 N N . PHE A 1 82 ? -9.185 6.928 7.517 1.00 95.81 82 PHE A N 1
ATOM 622 C CA . PHE A 1 82 ? -10.485 6.954 6.844 1.00 95.81 82 PHE A CA 1
ATOM 623 C C . PHE A 1 82 ? -11.238 5.631 7.061 1.00 95.81 82 PHE A C 1
ATOM 625 O O . PHE A 1 82 ? -11.071 4.681 6.285 1.00 95.81 82 PHE A O 1
ATOM 632 N N . PRO A 1 83 ? -12.061 5.544 8.123 1.00 94.69 83 PRO A N 1
ATOM 633 C CA . PRO A 1 83 ? -12.744 4.314 8.518 1.00 94.69 83 PRO A CA 1
ATOM 634 C C . PRO A 1 83 ? -13.642 3.694 7.438 1.00 94.69 83 PRO A C 1
ATOM 636 O O . PRO A 1 83 ? -13.896 2.492 7.472 1.00 94.69 83 PRO A O 1
ATOM 639 N N . GLU A 1 84 ? -14.105 4.479 6.464 1.00 95.75 84 GLU A N 1
ATOM 640 C CA . GLU A 1 84 ? -14.874 3.990 5.317 1.00 95.75 84 GLU A CA 1
ATOM 641 C C . GLU A 1 84 ? -14.115 2.956 4.463 1.00 95.75 84 GLU A C 1
ATOM 643 O O . GLU A 1 84 ? -14.750 2.131 3.810 1.00 95.75 84 GLU A O 1
ATOM 648 N N . PHE A 1 85 ? -12.776 2.935 4.516 1.00 96.75 85 PHE A N 1
ATOM 649 C CA . PHE A 1 85 ? -11.950 1.951 3.808 1.00 96.75 85 PHE A CA 1
ATOM 650 C C . PHE A 1 85 ? -11.679 0.672 4.620 1.00 96.75 85 PHE A C 1
ATOM 652 O O . PHE A 1 85 ? -11.117 -0.274 4.070 1.00 96.75 85 PHE A O 1
ATOM 659 N N . GLU A 1 86 ? -12.059 0.584 5.905 1.00 94.31 86 GLU A N 1
ATOM 660 C CA . GLU A 1 86 ? -11.728 -0.582 6.751 1.00 94.31 86 GLU A CA 1
ATOM 661 C C . GLU A 1 86 ? -12.233 -1.908 6.159 1.00 94.31 86 GLU A C 1
ATOM 663 O O . GLU A 1 86 ? -11.502 -2.904 6.147 1.00 94.31 86 GLU A O 1
ATOM 668 N N . GLY A 1 87 ? -13.471 -1.924 5.654 1.00 95.94 87 GLY A N 1
ATOM 669 C CA . GLY A 1 87 ? -14.086 -3.121 5.074 1.00 95.94 87 GLY A CA 1
ATOM 670 C C . GLY A 1 87 ? -13.349 -3.606 3.824 1.00 95.94 87 GLY A C 1
ATOM 671 O O . GLY A 1 87 ? -12.989 -4.782 3.730 1.00 95.94 87 GLY A O 1
ATOM 672 N N . GLU A 1 88 ? -13.065 -2.688 2.899 1.00 96.94 88 GLU A N 1
ATOM 673 C CA . GLU A 1 88 ? -12.336 -2.972 1.659 1.00 96.94 88 GLU A CA 1
ATOM 674 C C . GLU A 1 88 ? -10.900 -3.436 1.945 1.00 96.94 88 GLU A C 1
ATOM 676 O O . GLU A 1 88 ? -10.477 -4.493 1.474 1.00 96.94 88 GLU A O 1
ATOM 681 N N . VAL A 1 89 ? -10.166 -2.709 2.793 1.00 96.69 89 VAL A N 1
ATOM 682 C CA . VAL A 1 89 ? -8.783 -3.047 3.164 1.00 96.69 89 VAL A CA 1
ATOM 683 C C . VAL A 1 89 ? -8.705 -4.412 3.848 1.00 96.69 89 VAL A C 1
ATOM 685 O O . VAL A 1 89 ? -7.780 -5.183 3.582 1.00 96.69 89 VAL A O 1
ATOM 688 N N . SER A 1 90 ? -9.687 -4.765 4.683 1.00 95.50 90 SER A N 1
ATOM 689 C CA . SER A 1 90 ? -9.766 -6.094 5.299 1.00 95.50 90 SER A CA 1
ATOM 690 C C . SER A 1 90 ? -9.920 -7.209 4.255 1.00 95.50 90 SER A C 1
ATOM 692 O O . SER A 1 90 ? -9.213 -8.220 4.323 1.00 95.50 90 SER A O 1
ATOM 694 N N . ALA A 1 91 ? -10.783 -7.013 3.252 1.00 96.81 91 ALA A N 1
ATOM 695 C CA . ALA A 1 91 ? -10.960 -7.962 2.153 1.00 96.81 91 ALA A CA 1
ATOM 696 C C . ALA A 1 91 ? -9.682 -8.097 1.306 1.00 96.81 91 ALA A C 1
ATOM 698 O O . ALA A 1 91 ? -9.232 -9.214 1.036 1.00 96.81 91 ALA A O 1
ATOM 699 N N . ILE A 1 92 ? -9.035 -6.976 0.972 1.00 96.81 92 ILE A N 1
ATOM 700 C CA . ILE A 1 92 ? -7.750 -6.953 0.257 1.00 96.81 92 ILE A CA 1
ATOM 701 C C . ILE A 1 92 ? -6.673 -7.710 1.044 1.00 96.81 92 ILE A C 1
ATOM 703 O O . ILE A 1 92 ? -5.919 -8.503 0.479 1.00 96.81 92 ILE A O 1
ATOM 707 N N . PHE A 1 93 ? -6.605 -7.519 2.361 1.00 96.44 93 PHE A N 1
ATOM 708 C CA . PHE A 1 93 ? -5.643 -8.223 3.208 1.00 96.44 93 PHE A CA 1
ATOM 709 C C . PHE A 1 93 ? -5.903 -9.728 3.245 1.00 96.44 93 PHE A C 1
ATOM 711 O O . PHE A 1 93 ? -4.946 -10.504 3.256 1.00 96.44 93 PHE A O 1
ATOM 718 N N . ALA A 1 94 ? -7.167 -10.157 3.255 1.00 96.06 94 ALA A N 1
ATOM 719 C CA . ALA A 1 94 ? -7.520 -11.572 3.186 1.00 96.06 94 ALA A CA 1
ATOM 720 C C . ALA A 1 94 ? -7.048 -12.207 1.866 1.00 96.06 94 ALA A C 1
ATOM 722 O O . ALA A 1 94 ? -6.432 -13.275 1.893 1.00 96.06 94 ALA A O 1
ATOM 723 N N . LEU A 1 95 ? -7.250 -11.521 0.735 1.00 95.12 95 LEU A N 1
ATOM 724 C CA . LEU A 1 95 ? -6.747 -11.953 -0.574 1.00 95.12 95 LEU A CA 1
ATOM 725 C C . LEU A 1 95 ? -5.213 -12.019 -0.592 1.00 95.12 95 LEU A C 1
ATOM 727 O O . LEU A 1 95 ? -4.640 -13.050 -0.941 1.00 95.12 95 LEU A O 1
ATOM 731 N N . GLY A 1 96 ? -4.533 -10.979 -0.103 1.00 94.75 96 GLY A N 1
ATOM 732 C CA . GLY A 1 96 ? -3.071 -10.963 0.002 1.00 94.75 96 GLY A CA 1
ATOM 733 C C . GLY A 1 96 ? -2.519 -12.095 0.877 1.00 94.75 96 GLY A C 1
ATOM 734 O O . GLY A 1 96 ? -1.526 -12.737 0.536 1.00 94.75 96 GLY A O 1
ATOM 735 N N . LEU A 1 97 ? -3.189 -12.420 1.986 1.00 95.00 97 LEU A N 1
ATOM 736 C CA . LEU A 1 97 ? -2.816 -13.544 2.853 1.00 95.00 97 LEU A CA 1
ATOM 737 C C . LEU A 1 97 ? -3.011 -14.921 2.209 1.00 95.00 97 LEU A C 1
ATOM 739 O O . LEU A 1 97 ? -2.389 -15.884 2.672 1.00 95.00 97 LEU A O 1
ATOM 743 N N . ARG A 1 98 ? -3.799 -15.019 1.139 1.00 94.88 98 ARG A N 1
ATOM 744 C CA . ARG A 1 98 ? -3.939 -16.231 0.331 1.00 94.88 98 ARG A CA 1
ATOM 745 C C . ARG A 1 98 ? -2.881 -16.287 -0.771 1.00 94.88 98 ARG A C 1
ATOM 747 O O . ARG A 1 98 ? -2.133 -17.264 -0.829 1.00 94.88 98 ARG A O 1
ATOM 754 N N . ASP A 1 99 ? -2.717 -15.205 -1.526 1.00 92.81 99 ASP A N 1
ATOM 755 C CA . ASP A 1 99 ? -2.074 -15.254 -2.847 1.00 92.81 99 ASP A CA 1
ATOM 756 C C . ASP A 1 99 ? -0.598 -14.787 -2.848 1.00 92.81 99 ASP A C 1
ATOM 758 O O . ASP A 1 99 ? 0.171 -15.147 -3.736 1.00 92.81 99 ASP A O 1
ATOM 762 N N . GLU A 1 100 ? -0.142 -14.035 -1.837 1.00 95.00 100 GLU A N 1
ATOM 763 C CA . GLU A 1 100 ? 1.214 -13.460 -1.838 1.00 95.00 100 GLU A CA 1
ATOM 764 C C . GLU A 1 100 ? 2.344 -14.407 -1.383 1.00 95.00 100 GLU A C 1
ATOM 766 O O . GLU A 1 100 ? 2.154 -15.478 -0.800 1.00 95.00 100 GLU A O 1
ATOM 771 N N . SER A 1 101 ? 3.588 -13.964 -1.579 1.00 92.31 101 SER A N 1
ATOM 772 C CA . SER A 1 101 ? 4.760 -14.642 -1.006 1.00 92.31 101 SER A CA 1
ATOM 773 C C . SER A 1 101 ? 4.768 -14.607 0.533 1.00 92.31 101 SER A C 1
ATOM 775 O O . SER A 1 101 ? 4.254 -13.674 1.154 1.00 92.31 101 SER A O 1
ATOM 777 N N . ALA A 1 102 ? 5.432 -15.577 1.173 1.00 92.12 102 ALA A N 1
ATOM 778 C CA . ALA A 1 102 ? 5.525 -15.663 2.636 1.00 92.12 102 ALA A CA 1
ATOM 779 C C . ALA A 1 102 ? 6.046 -14.369 3.301 1.00 92.12 102 ALA A C 1
ATOM 781 O O . ALA A 1 102 ? 5.518 -13.944 4.330 1.00 92.12 102 ALA A O 1
ATOM 782 N N . ALA A 1 103 ? 7.030 -13.706 2.683 1.00 88.94 103 ALA A N 1
ATOM 783 C CA . ALA A 1 103 ? 7.593 -12.449 3.178 1.00 88.94 103 ALA A CA 1
ATOM 784 C C . ALA A 1 103 ? 6.567 -11.300 3.174 1.00 88.94 103 ALA A C 1
ATOM 786 O O . ALA A 1 103 ? 6.461 -10.548 4.143 1.00 88.94 103 ALA A O 1
ATOM 787 N N . VAL A 1 104 ? 5.771 -11.188 2.107 1.00 91.88 104 VAL A N 1
ATOM 788 C CA . VAL A 1 104 ? 4.701 -10.183 2.003 1.00 91.88 104 VAL A CA 1
ATOM 789 C C . VAL A 1 104 ? 3.593 -10.491 3.013 1.00 91.88 104 VAL A C 1
ATOM 791 O O . VAL A 1 104 ? 3.170 -9.601 3.747 1.00 91.88 104 VAL A O 1
ATOM 794 N N . LYS A 1 105 ? 3.198 -11.763 3.155 1.00 94.44 105 LYS A N 1
ATOM 795 C CA . LYS A 1 105 ? 2.212 -12.206 4.157 1.00 94.44 105 LYS A CA 1
ATOM 796 C C . LYS A 1 105 ? 2.628 -11.850 5.584 1.00 94.44 105 LYS A C 1
ATOM 798 O O . LYS A 1 105 ? 1.799 -11.390 6.366 1.00 94.44 105 LYS A O 1
ATOM 803 N N . ALA A 1 106 ? 3.904 -12.026 5.932 1.00 91.38 106 ALA A N 1
ATOM 804 C CA . ALA A 1 106 ? 4.431 -11.604 7.230 1.00 91.38 106 ALA A CA 1
ATOM 805 C C . ALA A 1 106 ? 4.249 -10.093 7.450 1.00 91.38 106 ALA A C 1
ATOM 807 O O . ALA A 1 106 ? 3.809 -9.666 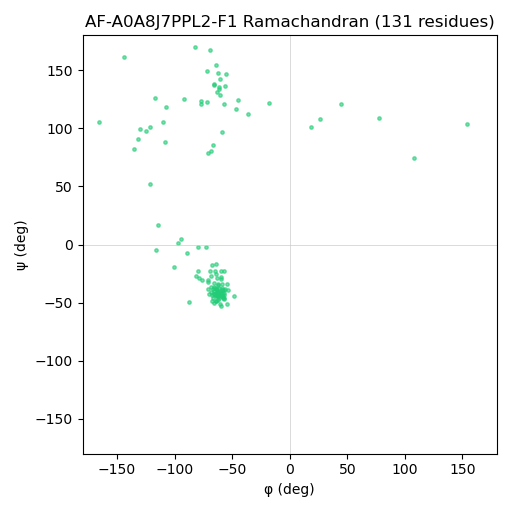8.517 1.00 91.38 106 ALA A O 1
ATOM 808 N N . ARG A 1 107 ? 4.493 -9.279 6.416 1.00 89.94 107 ARG A N 1
ATOM 809 C CA . ARG A 1 107 ? 4.280 -7.830 6.489 1.00 89.94 107 ARG A CA 1
ATOM 810 C C . ARG A 1 107 ? 2.806 -7.459 6.665 1.00 89.94 107 ARG A C 1
ATOM 812 O O . ARG A 1 107 ? 2.526 -6.606 7.504 1.00 89.94 107 ARG A O 1
ATOM 819 N N . ILE A 1 108 ? 1.889 -8.115 5.946 1.00 91.81 108 ILE A N 1
ATOM 820 C CA . ILE A 1 108 ? 0.436 -7.901 6.083 1.00 91.81 108 ILE A CA 1
ATOM 821 C C . ILE A 1 108 ? -0.005 -8.153 7.531 1.00 91.81 108 ILE A C 1
ATOM 823 O O . ILE A 1 108 ? -0.703 -7.330 8.118 1.00 91.81 108 ILE A O 1
ATOM 827 N N . ARG A 1 109 ? 0.452 -9.249 8.155 1.00 91.19 109 ARG A N 1
ATOM 828 C CA . ARG A 1 109 ? 0.150 -9.537 9.571 1.00 91.19 109 ARG A CA 1
ATOM 829 C C . ARG A 1 109 ? 0.659 -8.433 10.501 1.00 91.19 109 ARG A C 1
ATOM 831 O O . ARG A 1 109 ? -0.090 -7.972 11.357 1.00 91.19 109 ARG A O 1
ATOM 838 N N . ASN A 1 110 ? 1.881 -7.949 10.281 1.00 88.38 110 ASN A N 1
ATOM 839 C CA . ASN A 1 110 ? 2.454 -6.860 11.078 1.00 88.38 110 ASN A CA 1
ATOM 840 C C . ASN A 1 110 ? 1.704 -5.531 10.894 1.00 88.38 110 ASN A C 1
ATOM 842 O O . ASN A 1 110 ? 1.625 -4.745 11.833 1.00 88.38 110 ASN A O 1
ATOM 846 N N . ALA A 1 111 ? 1.157 -5.269 9.704 1.00 84.69 111 ALA A N 1
ATOM 847 C CA . ALA A 1 111 ? 0.343 -4.082 9.449 1.00 84.69 111 ALA A CA 1
ATOM 848 C C . ALA A 1 111 ? -0.999 -4.134 10.202 1.00 84.69 111 ALA A C 1
ATOM 850 O O . ALA A 1 111 ? -1.436 -3.117 10.730 1.00 84.69 111 ALA A O 1
ATOM 851 N N . ARG A 1 112 ? -1.611 -5.323 10.319 1.00 78.19 112 ARG A N 1
ATOM 852 C CA . ARG A 1 112 ? -2.853 -5.544 11.089 1.00 78.19 112 ARG A CA 1
ATOM 853 C C . ARG A 1 112 ? -2.660 -5.462 12.603 1.00 78.19 112 ARG A C 1
ATOM 855 O O . ARG A 1 112 ? -3.586 -5.089 13.308 1.00 78.19 112 ARG A O 1
ATOM 862 N N . GLY A 1 113 ? -1.489 -5.865 13.095 1.00 61.41 113 GLY A N 1
ATOM 863 C CA . GLY A 1 113 ? -1.209 -6.023 14.524 1.00 61.41 113 GLY A CA 1
ATOM 864 C C . GLY A 1 113 ? -0.887 -4.736 15.289 1.00 61.41 113 GLY A C 1
ATOM 865 O O . GLY A 1 113 ? -0.671 -4.812 16.496 1.00 61.41 113 GLY A O 1
ATOM 866 N N . LYS A 1 114 ? -0.829 -3.562 14.641 1.00 56.16 114 LYS A N 1
ATOM 867 C CA . LYS A 1 114 ? -0.668 -2.299 15.376 1.00 56.16 114 LYS A CA 1
ATOM 868 C C . LYS A 1 114 ? -1.976 -1.972 16.115 1.00 56.16 114 LYS A C 1
ATOM 870 O O . LYS A 1 114 ? -3.011 -1.872 15.456 1.00 56.16 114 LYS A O 1
ATOM 875 N N . PRO A 1 115 ? -1.954 -1.807 17.453 1.00 45.53 115 PRO A N 1
ATOM 876 C CA . PRO A 1 115 ? -3.144 -1.463 18.217 1.00 45.53 115 PRO A CA 1
ATOM 877 C C . PRO A 1 115 ? -3.769 -0.176 17.684 1.00 45.53 115 PRO A C 1
ATOM 879 O O . PRO A 1 115 ? -3.066 0.801 17.417 1.00 45.53 115 PRO A O 1
ATOM 882 N N . ARG A 1 116 ? -5.097 -0.184 17.557 1.00 50.28 116 ARG A N 1
ATOM 883 C CA . ARG A 1 116 ? -5.916 1.005 17.324 1.00 50.28 116 ARG A CA 1
ATOM 884 C C . ARG A 1 116 ? -5.675 1.967 18.491 1.00 50.28 116 ARG A C 1
ATOM 886 O O . ARG A 1 116 ? -6.269 1.784 19.550 1.00 50.28 116 ARG A O 1
ATOM 893 N N . ALA A 1 117 ? -4.787 2.950 18.332 1.00 43.56 117 ALA A N 1
ATOM 894 C CA . ALA A 1 117 ? -4.747 4.074 19.259 1.00 43.56 117 ALA A CA 1
ATOM 895 C C . ALA A 1 117 ? -6.146 4.703 19.235 1.00 43.56 117 ALA A C 1
ATOM 897 O O . ALA A 1 117 ? -6.678 5.011 18.167 1.00 43.56 117 ALA A O 1
ATOM 898 N N . SER A 1 118 ? -6.781 4.747 20.402 1.00 41.03 118 SER A N 1
ATOM 899 C CA . SER A 1 118 ? -8.147 5.211 20.616 1.00 41.03 118 SER A CA 1
ATOM 900 C C . SER A 1 118 ? -8.417 6.508 19.857 1.00 41.03 118 SER A C 1
ATOM 902 O O . SER A 1 118 ? -7.713 7.496 20.057 1.00 41.03 118 SER A O 1
ATOM 904 N N . ARG A 1 119 ? -9.456 6.485 19.015 1.00 47.69 119 ARG A N 1
ATOM 905 C CA . ARG A 1 119 ? -10.113 7.655 18.418 1.00 47.69 119 ARG A CA 1
ATOM 906 C C . ARG A 1 119 ? -10.155 8.810 19.431 1.00 47.69 119 ARG A C 1
ATOM 908 O O . ARG A 1 119 ? -10.885 8.724 20.415 1.00 47.69 119 ARG A O 1
ATOM 915 N N . GLY A 1 120 ? -9.410 9.884 19.175 1.00 36.41 120 GLY A N 1
ATOM 916 C CA . GLY A 1 120 ? -9.785 11.202 19.685 1.00 36.41 120 GLY A CA 1
ATOM 917 C C . GLY A 1 120 ? -11.092 11.616 18.998 1.00 36.41 120 GLY A C 1
ATOM 918 O O . GLY A 1 120 ? -11.251 11.328 17.807 1.00 36.41 120 GLY A O 1
ATOM 919 N N . PRO A 1 121 ? -12.068 12.189 19.721 1.00 40.25 121 PRO A N 1
ATOM 920 C CA . PRO A 1 121 ? -13.375 12.491 19.158 1.00 40.25 121 PRO A CA 1
ATOM 921 C C . PRO A 1 121 ? -13.231 13.514 18.032 1.00 40.25 121 PRO A C 1
ATOM 923 O O . PRO A 1 121 ? -12.551 14.530 18.172 1.00 40.25 121 PRO A O 1
ATOM 926 N N . GLY A 1 122 ? -13.870 13.200 16.907 1.00 37.72 122 GLY A N 1
ATOM 927 C CA . GLY A 1 122 ? -13.957 14.076 15.754 1.00 37.72 122 GLY A CA 1
ATOM 928 C C . GLY A 1 122 ? -14.543 15.434 16.121 1.00 37.72 122 GLY A C 1
ATOM 929 O O . GLY A 1 122 ? -15.413 15.557 16.984 1.00 37.72 122 GLY A O 1
ATOM 930 N N . ALA A 1 123 ? -14.053 16.447 15.418 1.00 45.59 123 ALA A N 1
ATOM 931 C CA . ALA A 1 123 ? -14.685 17.744 15.309 1.00 45.59 123 ALA A CA 1
ATOM 932 C C . ALA A 1 123 ? -16.185 17.579 15.010 1.00 45.59 123 ALA A C 1
ATOM 934 O O . ALA A 1 123 ? -16.566 17.041 13.972 1.00 45.59 123 ALA A O 1
ATOM 935 N N . GLY A 1 124 ? -17.031 18.036 15.933 1.00 42.06 124 GLY A N 1
ATOM 936 C CA . GLY A 1 124 ? -18.475 18.074 15.737 1.00 42.06 124 GLY A CA 1
ATOM 937 C C . GLY A 1 124 ? -19.263 18.018 17.041 1.00 42.06 124 GLY A C 1
ATOM 938 O O . GLY A 1 124 ? -19.457 16.945 17.594 1.00 42.06 124 GLY A O 1
ATOM 939 N N . ALA A 1 125 ? -19.786 19.183 17.437 1.00 36.44 125 ALA A N 1
ATOM 940 C CA . ALA A 1 125 ? -20.806 19.421 18.464 1.00 36.44 125 ALA A CA 1
ATOM 941 C C . ALA A 1 125 ? -20.369 19.367 19.942 1.00 36.44 125 ALA A C 1
ATOM 943 O O . ALA A 1 125 ? -20.220 18.299 20.517 1.00 36.44 125 ALA A O 1
ATOM 944 N N . LEU A 1 126 ? -20.332 20.534 20.606 1.00 38.06 126 LEU A N 1
ATOM 945 C CA . LEU A 1 126 ? -21.320 20.835 21.654 1.00 38.06 126 LEU A CA 1
ATOM 946 C C . LEU A 1 126 ? -21.332 22.328 22.055 1.00 38.06 126 LEU A C 1
ATOM 948 O O . LEU A 1 126 ? -20.436 22.833 22.717 1.00 38.06 126 LEU A O 1
ATOM 952 N N . VAL A 1 127 ? -22.387 22.997 21.585 1.00 45.69 127 VAL A N 1
ATOM 953 C CA . VAL A 1 127 ? -23.315 23.898 22.292 1.00 45.69 127 VAL A CA 1
ATOM 954 C C . VAL A 1 127 ? -22.766 24.949 23.274 1.00 45.69 127 VAL A C 1
ATOM 956 O O . VAL A 1 127 ? -22.223 24.650 24.333 1.00 45.69 127 VAL A O 1
ATOM 959 N N . HIS A 1 128 ? -23.093 26.200 22.934 1.00 42.53 128 HIS A N 1
ATOM 960 C CA . HIS A 1 128 ? -23.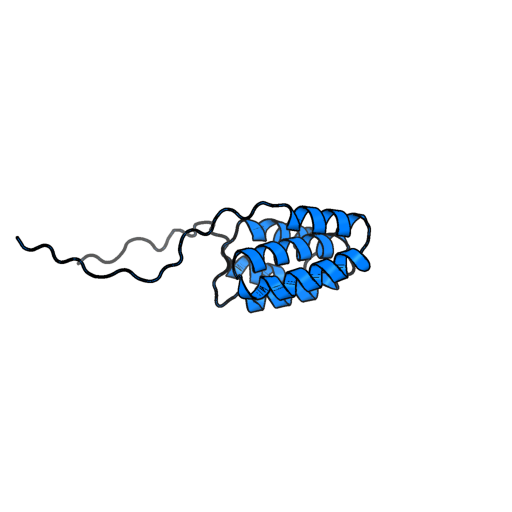363 27.338 23.819 1.00 42.53 128 HIS A CA 1
ATOM 961 C C . HIS A 1 128 ? -23.672 26.934 25.272 1.00 42.53 128 HIS A C 1
ATOM 963 O O . HIS A 1 128 ? -24.680 26.282 25.545 1.00 42.53 128 HIS A O 1
ATOM 969 N N . ARG A 1 129 ? -22.888 27.435 26.227 1.00 38.69 129 ARG A N 1
ATOM 970 C CA . ARG A 1 129 ? -23.378 27.628 27.593 1.00 38.69 129 ARG A CA 1
ATOM 971 C C . ARG A 1 129 ? -23.157 29.078 27.990 1.00 38.69 129 ARG A C 1
ATOM 973 O O . ARG A 1 129 ? -22.065 29.472 28.381 1.00 38.69 129 ARG A O 1
ATOM 980 N N . SER A 1 130 ? -24.222 29.859 27.850 1.00 43.94 130 SER A N 1
ATOM 981 C CA . SER A 1 130 ? -24.406 31.101 28.592 1.00 43.94 130 SER A CA 1
ATOM 982 C C . SER A 1 130 ? -24.451 30.763 30.081 1.00 43.94 130 SER A C 1
ATOM 984 O O . SER A 1 130 ? -25.150 29.827 30.467 1.00 43.94 130 SER A O 1
ATOM 986 N N . ASN A 1 131 ? -23.728 31.514 30.907 1.00 37.06 131 ASN A N 1
ATOM 987 C CA . ASN A 1 131 ? -23.915 31.488 32.350 1.00 37.06 131 ASN A CA 1
ATOM 988 C C . ASN A 1 131 ? -24.275 32.905 32.805 1.00 37.06 131 ASN A C 1
ATOM 990 O O . ASN A 1 131 ? -23.415 33.778 32.884 1.00 37.06 131 ASN A O 1
ATOM 994 N N . SER A 1 132 ? -25.566 33.115 33.048 1.00 39.00 132 SER A N 1
ATOM 995 C CA . SER A 1 132 ? -26.092 34.179 33.897 1.00 39.00 132 SER A CA 1
ATOM 996 C C . SER A 1 132 ? -26.593 33.502 35.165 1.00 39.00 132 SER A C 1
ATOM 998 O O . SER A 1 132 ? -27.450 32.631 35.053 1.00 39.00 132 SER A O 1
ATOM 1000 N N . PHE A 1 133 ? -26.006 33.849 36.308 1.00 47.03 133 PHE A N 1
ATOM 1001 C CA . PHE A 1 133 ? -26.642 34.162 37.594 1.00 47.03 133 PHE A CA 1
ATOM 1002 C C . PHE A 1 133 ? -25.541 34.525 38.593 1.00 47.03 133 PHE A C 1
ATOM 1004 O O . PHE A 1 133 ? -24.521 33.799 38.625 1.00 47.03 133 PHE A O 1
#

Mean predicted aligned error: 10.82 Å

Secondary structure (DSSP, 8-state):
------S--------HHHHHHHHHS---HHHHHHHHHHGGGSPPPGGGHHHHHHHHHHHTT-SSHHHHHHHHHHHHHHHHH-GGGHHHHHHHHHHHHHHS-HHHHHHHHHHHTS-----PPPS----------

Foldseek 3Di:
DDDDDDPPDPDPPCALVNLLVVLVDDDDVVVNLVSLVCLLVYQHDPVCLVSLVVSLVVQCPDPDLSSNLSSLLNLLSSCLNPVVSVVVSVVVLVVCCPPDDPVSVVSNVVSVPDDNPDDDDDPDDDDDDDDDD

pLDDT: mean 80.78, std 23.28, range [36.41, 98.38]

Nearest PDB structures (foldseek):
  6wge-assembly1_E  TM=7.401E-01  e=1.485E-01  Homo sapiens
  6cri-assembly1_B  TM=7.396E-01  e=4.187E-01  Homo sapiens
  8d9w-assembly1_K  TM=5.888E-01  e=3.774E-01  Mus musculus
  8d9w-assembly1_O  TM=5.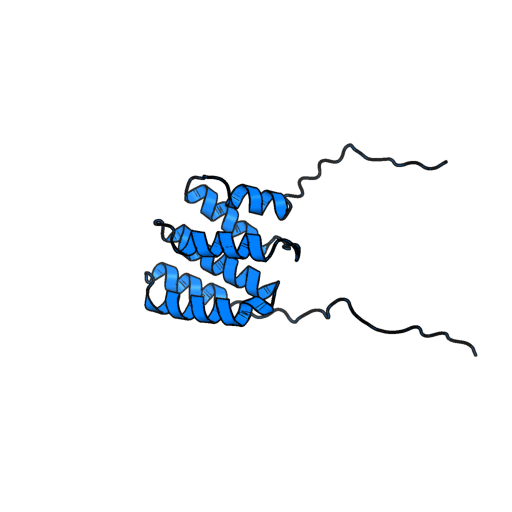888E-01  e=3.774E-01  Mus musculus
  7oho-assembly1_BBB  TM=7.487E-01  e=1.610E+00  Homo sapiens

Solvent-accessible surface area (backbone atoms only — not comparable to full-atom values): 8321 Å² total; per-residue (Å²): 139,89,76,82,85,84,90,86,72,88,66,93,69,87,42,51,67,57,54,51,52,56,70,71,46,93,66,58,67,71,58,48,36,56,53,44,68,47,46,82,82,52,75,70,55,82,95,43,49,68,59,54,49,53,54,34,59,54,30,58,70,41,91,52,61,64,41,24,33,37,23,50,44,41,44,46,45,47,24,68,79,38,65,88,38,39,67,58,47,51,53,51,49,54,50,42,64,69,75,52,56,72,72,36,35,54,42,49,53,58,47,69,66,58,77,81,74,75,81,73,83,69,94,74,88,83,78,92,78,86,84,87,132

Sequence (133 aa):
MNSARGADAVEIVGGADELLHALAAPATWQLHVKLLQKLPAVEIPGGRKEVLHRLLMRDLSHPNKFVRAWAYGGLATLAHQFPEFEGEVSAIFALGLRDESAAVKARIRNARGKPRASRGPGAGALVHRSNSF

Radius of gyration: 19.32 Å; Cα contacts (8 Å, |Δi|>4): 92; chains: 1; bounding box: 40×66×50 Å